Protein AF-A0A7D5V165-F1 (afdb_monomer_lite)

Organism: NCBI:txid500148

Sequence (135 aa):
MTPSFRPKKPTSAVTPLLASAACRLFDPRVAHEPIRRRDFHARYIKAYVIDVVFHTQTVVCQPAFEQLKDEQFNVFYDKMVITPGRRSNKFGIPNVEENAIFVKNVANANTMRSRVNDLLEMASLPRVSEVASHL

Structure (mmCIF, N/CA/C/O backbone):
data_AF-A0A7D5V165-F1
#
_entry.id   AF-A0A7D5V165-F1
#
loop_
_atom_site.group_PDB
_atom_site.id
_atom_site.type_symbol
_atom_site.label_atom_id
_atom_site.label_alt_id
_atom_site.label_comp_id
_atom_site.label_asym_id
_atom_site.label_entity_id
_atom_site.label_seq_id
_atom_site.pdbx_PDB_ins_code
_atom_site.Cartn_x
_atom_site.Cartn_y
_atom_site.Cartn_z
_atom_site.occupancy
_atom_site.B_iso_or_equiv
_atom_site.auth_seq_id
_atom_site.auth_comp_id
_atom_site.auth_asym_id
_atom_site.auth_atom_id
_atom_site.pdbx_PDB_model_num
ATOM 1 N N . MET A 1 1 ? 15.936 3.862 8.290 1.00 29.88 1 MET A N 1
ATOM 2 C CA . MET A 1 1 ? 14.646 4.586 8.308 1.00 29.88 1 MET A CA 1
ATOM 3 C C . MET A 1 1 ? 13.729 3.925 7.278 1.00 29.88 1 MET A C 1
ATOM 5 O O . MET A 1 1 ? 13.797 4.244 6.104 1.00 29.88 1 MET A O 1
ATOM 9 N N . THR A 1 2 ? 12.992 2.874 7.655 1.00 29.02 2 THR A N 1
ATOM 10 C CA . THR A 1 2 ? 12.212 2.081 6.682 1.00 29.02 2 THR A CA 1
ATOM 11 C C . THR A 1 2 ? 11.035 2.899 6.155 1.00 29.02 2 THR A C 1
ATOM 13 O O . THR A 1 2 ? 10.262 3.381 6.990 1.00 29.02 2 THR A O 1
ATOM 16 N N . PRO A 1 3 ? 10.830 3.023 4.831 1.00 36.09 3 PRO A N 1
ATOM 17 C CA . PRO A 1 3 ? 9.657 3.701 4.309 1.00 36.09 3 PRO A CA 1
ATOM 18 C C . PRO A 1 3 ? 8.427 2.927 4.778 1.00 36.09 3 PRO A C 1
ATOM 20 O O . PRO A 1 3 ? 8.232 1.746 4.468 1.00 36.09 3 PRO A O 1
ATOM 23 N N . SER A 1 4 ? 7.636 3.574 5.634 1.00 39.19 4 SER A N 1
ATOM 24 C CA . SER A 1 4 ? 6.421 2.985 6.165 1.00 39.19 4 SER A CA 1
ATOM 25 C C . SER A 1 4 ? 5.486 2.711 4.994 1.00 39.19 4 SER A C 1
ATOM 27 O O . SER A 1 4 ? 5.264 3.563 4.132 1.00 39.19 4 SER A O 1
ATOM 29 N N . PHE A 1 5 ? 4.964 1.485 4.928 1.00 44.25 5 PHE A N 1
ATOM 30 C CA . PHE A 1 5 ? 3.846 1.175 4.051 1.00 44.25 5 PHE A CA 1
ATOM 31 C C . PHE A 1 5 ? 2.679 2.047 4.505 1.00 44.25 5 PHE A C 1
ATOM 33 O O . PHE A 1 5 ? 1.977 1.739 5.464 1.00 44.25 5 PHE A O 1
ATOM 40 N N . ARG A 1 6 ? 2.553 3.191 3.845 1.00 50.97 6 ARG A N 1
ATOM 41 C CA . ARG A 1 6 ? 1.446 4.112 3.984 1.00 50.97 6 ARG A CA 1
ATOM 42 C C . ARG A 1 6 ? 0.354 3.619 3.036 1.00 50.97 6 ARG A C 1
ATOM 44 O O . ARG A 1 6 ? 0.622 3.662 1.832 1.00 50.97 6 ARG A O 1
ATOM 51 N N . PRO A 1 7 ? -0.829 3.119 3.470 1.00 49.03 7 PRO A N 1
ATOM 52 C CA . PRO A 1 7 ? -1.937 2.902 2.559 1.00 49.03 7 PRO A CA 1
ATOM 53 C C . PRO A 1 7 ? -2.367 4.285 2.070 1.00 49.03 7 PRO A C 1
ATOM 55 O O . PRO A 1 7 ? -3.218 4.970 2.633 1.00 49.03 7 PRO A O 1
ATOM 58 N N . LYS A 1 8 ? -1.690 4.743 1.015 1.00 54.31 8 LYS A N 1
ATOM 59 C CA . LYS A 1 8 ? -1.903 6.063 0.429 1.00 54.31 8 LYS A CA 1
ATOM 60 C C . LYS A 1 8 ? -3.305 6.145 -0.177 1.00 54.31 8 LYS A C 1
ATOM 62 O O . LYS A 1 8 ? -3.892 7.226 -0.208 1.00 54.31 8 LYS A O 1
ATOM 67 N N . LYS A 1 9 ? -3.860 5.011 -0.624 1.00 65.94 9 LYS A N 1
ATOM 68 C CA . LYS A 1 9 ? -5.029 4.964 -1.504 1.00 65.94 9 LYS A CA 1
ATOM 69 C C . LYS A 1 9 ? -6.205 4.213 -0.866 1.00 65.94 9 LYS A C 1
ATOM 71 O O . LYS A 1 9 ? -5.984 3.167 -0.266 1.00 65.94 9 LYS A O 1
ATOM 76 N N . PRO A 1 10 ? -7.443 4.724 -0.993 1.00 81.44 10 PRO A N 1
ATOM 77 C CA . PRO A 1 10 ? -8.659 4.082 -0.493 1.00 81.44 10 PRO A CA 1
ATOM 78 C C . PRO A 1 10 ? -9.114 2.942 -1.424 1.00 81.44 10 PRO A C 1
ATOM 80 O O . PRO A 1 10 ? -10.295 2.840 -1.753 1.00 81.44 10 PRO A O 1
ATOM 83 N N . THR A 1 11 ? -8.172 2.129 -1.902 1.00 87.38 11 THR A N 1
ATOM 84 C CA . THR A 1 11 ? -8.413 1.063 -2.873 1.00 87.38 11 THR A CA 1
ATOM 85 C C . THR A 1 11 ? -7.759 -0.234 -2.413 1.00 87.38 11 THR A C 1
ATOM 87 O O . THR A 1 11 ? -6.677 -0.223 -1.825 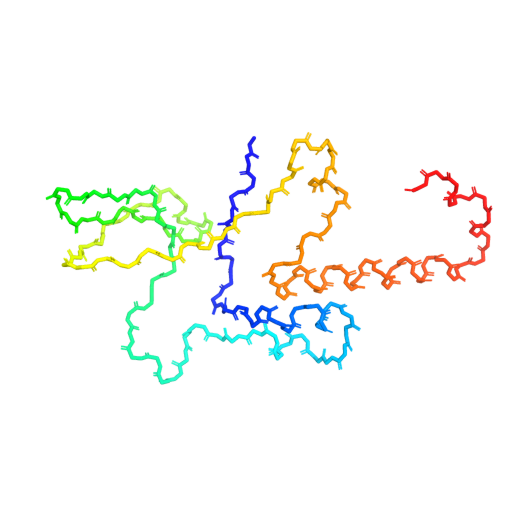1.00 87.38 11 THR A O 1
ATOM 90 N N . SER A 1 12 ? -8.419 -1.351 -2.691 1.00 88.62 12 SER A N 1
ATOM 91 C CA . SER A 1 12 ? -7.884 -2.697 -2.529 1.00 88.62 12 SER A CA 1
ATOM 92 C C . SER A 1 12 ? -7.363 -3.193 -3.875 1.00 88.62 12 SER A C 1
ATOM 94 O O . SER A 1 12 ? -8.018 -2.997 -4.895 1.00 88.62 12 SER A O 1
ATOM 96 N N . ALA A 1 13 ? -6.179 -3.801 -3.906 1.00 90.69 13 ALA A N 1
ATOM 97 C CA . ALA A 1 13 ? -5.621 -4.355 -5.137 1.00 90.69 13 ALA A CA 1
ATOM 98 C C . ALA A 1 13 ? -6.180 -5.759 -5.401 1.00 90.69 13 ALA A C 1
ATOM 100 O O . ALA A 1 13 ? -6.208 -6.596 -4.499 1.00 90.69 13 ALA A O 1
ATOM 101 N N . VAL A 1 14 ? -6.531 -6.044 -6.654 1.00 92.94 14 VAL A N 1
ATOM 102 C CA . VAL A 1 14 ? -6.800 -7.409 -7.118 1.00 92.94 14 VAL A CA 1
ATOM 103 C C . VAL A 1 14 ? -5.447 -8.036 -7.446 1.00 92.94 14 VAL A C 1
ATOM 105 O O . VAL A 1 14 ? -4.933 -7.916 -8.558 1.00 92.94 14 VAL A O 1
ATOM 108 N N . THR A 1 15 ? -4.815 -8.638 -6.437 1.00 92.31 15 THR A N 1
ATOM 109 C CA . THR A 1 15 ? -3.410 -9.070 -6.511 1.00 92.31 15 THR A CA 1
ATOM 110 C C . THR A 1 15 ? -3.086 -10.029 -7.664 1.00 92.31 15 THR A C 1
ATOM 112 O O . THR A 1 15 ? -2.026 -9.825 -8.260 1.00 92.31 15 THR A O 1
ATOM 115 N N . PRO A 1 16 ? -3.956 -10.979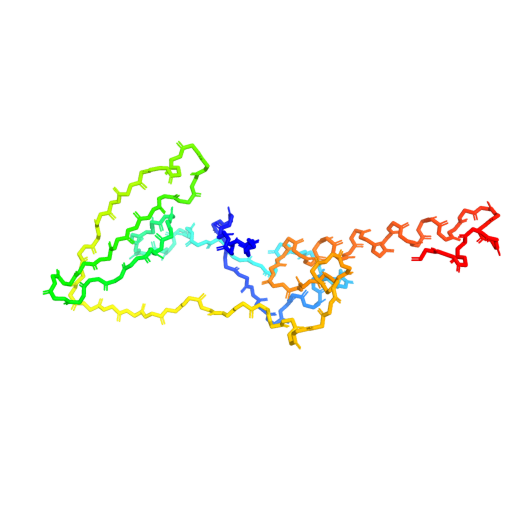 -8.079 1.00 94.50 16 PRO A N 1
ATOM 116 C CA . PRO A 1 16 ? -3.672 -11.837 -9.236 1.00 94.50 16 PRO A CA 1
ATOM 117 C C . PRO A 1 16 ? -3.532 -11.070 -10.559 1.00 94.50 16 PRO A C 1
ATOM 119 O O . PRO A 1 16 ? -2.865 -11.535 -11.476 1.00 94.50 16 PRO A O 1
ATOM 122 N N . LEU A 1 17 ? -4.128 -9.879 -10.658 1.00 94.50 17 LEU A N 1
ATOM 123 C CA . LEU A 1 17 ? -4.158 -9.069 -11.877 1.00 94.50 17 LEU A CA 1
ATOM 124 C C . LEU A 1 17 ? -3.001 -8.064 -11.971 1.00 94.50 17 LEU A C 1
ATOM 126 O O . LEU A 1 17 ? -2.829 -7.416 -13.002 1.00 94.50 17 LEU A O 1
ATOM 130 N N . LEU A 1 18 ? -2.185 -7.911 -10.923 1.00 91.81 18 LEU A N 1
ATOM 131 C CA . LEU A 1 18 ? -1.144 -6.878 -10.893 1.00 91.81 18 LEU A CA 1
ATOM 132 C C . LEU A 1 18 ? -0.034 -7.097 -11.926 1.00 91.81 18 LEU A C 1
ATOM 134 O O . LEU A 1 18 ? 0.458 -6.119 -12.487 1.00 91.81 18 LEU A O 1
ATOM 138 N N . ALA A 1 19 ? 0.344 -8.349 -12.196 1.00 91.81 19 ALA A N 1
ATOM 139 C CA . ALA A 1 19 ? 1.348 -8.663 -13.213 1.00 91.81 19 ALA A CA 1
ATOM 140 C C . ALA A 1 19 ? 0.849 -8.270 -14.613 1.00 91.81 19 ALA A C 1
ATOM 142 O O . ALA A 1 19 ? 1.510 -7.523 -15.329 1.00 91.81 19 ALA A O 1
ATOM 143 N N . SER A 1 20 ? -0.372 -8.675 -14.962 1.00 94.12 20 SER A N 1
ATOM 144 C CA . SER A 1 20 ? -1.014 -8.310 -16.227 1.00 94.12 20 SER A CA 1
ATOM 145 C C . SER A 1 20 ? -1.238 -6.797 -16.362 1.00 94.12 20 SER A C 1
ATOM 147 O O . SER A 1 20 ? -1.077 -6.251 -17.454 1.00 94.12 20 SER A O 1
ATOM 149 N N . ALA A 1 21 ? -1.534 -6.101 -15.257 1.00 91.69 21 ALA A N 1
ATOM 150 C CA . ALA A 1 21 ? -1.623 -4.642 -15.225 1.00 91.69 21 ALA A CA 1
ATOM 151 C C . ALA A 1 21 ? -0.266 -3.968 -15.498 1.00 91.69 21 ALA A C 1
ATOM 153 O O . ALA A 1 21 ? -0.216 -2.966 -16.214 1.00 91.69 21 ALA A O 1
ATOM 154 N N . ALA A 1 22 ? 0.829 -4.513 -14.952 1.00 91.19 22 ALA A N 1
ATOM 155 C CA . ALA A 1 22 ? 2.185 -4.018 -15.200 1.00 91.19 22 ALA A CA 1
ATOM 156 C C . ALA A 1 22 ? 2.584 -4.198 -16.674 1.00 91.19 22 ALA A C 1
ATOM 158 O O . ALA A 1 22 ? 3.129 -3.278 -17.276 1.00 91.19 22 ALA A O 1
ATOM 159 N N . CYS A 1 23 ? 2.199 -5.325 -17.281 1.00 91.81 23 CYS A N 1
ATOM 160 C CA . CYS A 1 23 ? 2.410 -5.609 -18.704 1.00 91.81 23 CYS A CA 1
ATOM 161 C C . CYS A 1 23 ? 1.400 -4.926 -19.648 1.00 91.81 23 CYS A C 1
ATOM 163 O O . CYS A 1 23 ? 1.469 -5.135 -20.854 1.00 91.81 23 CYS A O 1
ATOM 165 N N . ARG A 1 24 ? 0.447 -4.132 -19.132 1.00 88.62 24 ARG A N 1
ATOM 166 C CA . ARG A 1 24 ? -0.594 -3.436 -19.919 1.00 88.62 24 ARG A CA 1
ATOM 167 C C . ARG A 1 24 ? -1.455 -4.363 -20.796 1.00 88.62 24 ARG A C 1
ATOM 169 O O . ARG A 1 24 ? -1.956 -3.945 -21.834 1.00 88.62 24 ARG A O 1
ATOM 176 N N . LEU A 1 25 ? -1.718 -5.588 -20.338 1.00 93.12 25 LEU A N 1
ATOM 177 C CA . LEU A 1 25 ? -2.688 -6.475 -21.000 1.00 93.12 25 LEU A CA 1
ATOM 178 C C . LEU A 1 25 ? -4.124 -5.931 -20.921 1.00 93.12 25 LEU A C 1
ATOM 180 O O . LEU A 1 25 ? -4.968 -6.259 -21.747 1.00 93.12 25 LEU A O 1
ATOM 184 N N . PHE A 1 26 ? -4.396 -5.084 -19.930 1.00 89.25 26 PHE A N 1
ATOM 185 C CA . PHE A 1 26 ? -5.659 -4.379 -19.754 1.00 89.25 26 PHE A CA 1
ATOM 186 C C . PHE A 1 26 ? -5.434 -3.048 -19.031 1.00 89.25 26 PHE A C 1
ATOM 188 O O . PHE A 1 26 ? -4.332 -2.741 -18.559 1.00 89.25 26 PHE A O 1
ATOM 195 N N . ASP A 1 27 ? -6.496 -2.250 -18.923 1.00 89.25 27 ASP A N 1
ATOM 196 C CA . ASP A 1 27 ? -6.461 -1.002 -18.171 1.00 89.25 27 ASP A CA 1
ATOM 197 C C . ASP A 1 27 ? -6.179 -1.272 -16.676 1.00 89.25 27 ASP A C 1
ATOM 199 O O . ASP A 1 27 ? -6.921 -2.017 -16.039 1.00 89.25 27 ASP A O 1
ATOM 203 N N . PRO A 1 28 ? -5.155 -0.648 -16.067 1.00 87.12 28 PRO A N 1
ATOM 204 C CA . PRO A 1 28 ? -4.777 -0.875 -14.668 1.00 87.12 28 PRO A CA 1
ATOM 205 C C . PRO A 1 28 ? -5.895 -0.582 -13.650 1.00 87.12 28 PRO A C 1
ATOM 207 O O . PRO A 1 28 ? -5.805 -1.007 -12.493 1.00 87.12 28 PRO A O 1
ATOM 210 N N . ARG A 1 29 ? -6.949 0.141 -14.046 1.00 88.31 29 ARG A N 1
ATOM 211 C CA . ARG A 1 29 ? -8.134 0.380 -13.218 1.00 88.31 29 ARG A CA 1
ATOM 212 C C . ARG A 1 29 ? -8.871 -0.901 -12.851 1.00 88.31 29 ARG A C 1
ATOM 214 O O . ARG A 1 29 ? -9.386 -0.960 -11.748 1.00 88.31 29 ARG A O 1
ATOM 221 N N . VAL A 1 30 ? -8.833 -1.942 -13.684 1.00 91.62 30 VAL A N 1
ATOM 222 C CA . VAL A 1 30 ? -9.493 -3.226 -13.371 1.00 91.62 30 VAL A CA 1
ATOM 223 C C . VAL A 1 30 ? -8.742 -4.043 -12.311 1.00 91.62 30 VAL A C 1
ATOM 225 O O . VAL A 1 30 ? -9.279 -4.994 -11.757 1.00 91.62 30 VAL A O 1
ATOM 228 N N . ALA A 1 31 ? -7.489 -3.686 -12.007 1.00 93.50 31 ALA A N 1
ATOM 229 C CA . ALA A 1 31 ? -6.667 -4.378 -11.014 1.00 93.50 31 ALA A CA 1
ATOM 230 C C . ALA A 1 31 ? -6.811 -3.801 -9.592 1.00 93.50 31 ALA A C 1
ATOM 232 O O . ALA A 1 31 ? -5.992 -4.095 -8.715 1.00 93.50 31 ALA A O 1
ATOM 233 N N . HIS A 1 32 ? -7.812 -2.952 -9.343 1.00 92.06 32 HIS A N 1
ATOM 234 C CA . HIS A 1 32 ? -8.136 -2.474 -8.004 1.00 92.06 32 HIS A CA 1
ATOM 235 C C . HIS A 1 32 ? -9.602 -2.065 -7.862 1.00 92.06 32 HIS A C 1
ATOM 237 O O . HIS A 1 32 ? -10.226 -1.622 -8.813 1.00 92.06 32 HIS A O 1
ATOM 243 N N . GLU A 1 33 ? -10.104 -2.120 -6.634 1.00 90.12 33 GLU A N 1
ATOM 244 C CA . GLU A 1 33 ? -11.469 -1.735 -6.275 1.00 90.12 33 GLU A CA 1
ATOM 245 C C . GLU A 1 33 ? -11.450 -0.664 -5.177 1.00 90.12 33 GLU A C 1
ATOM 247 O O . GLU A 1 33 ? -10.580 -0.705 -4.299 1.00 90.12 33 GLU A O 1
ATOM 252 N N . PRO A 1 34 ? -12.377 0.307 -5.168 1.00 89.81 34 PRO A N 1
ATOM 253 C CA . PRO A 1 34 ? -12.510 1.233 -4.053 1.00 89.81 34 PRO A CA 1
ATOM 254 C C . PRO A 1 34 ? -12.983 0.500 -2.791 1.00 89.81 34 PRO A C 1
ATOM 256 O O . PRO A 1 34 ? -13.851 -0.364 -2.840 1.00 89.81 34 PRO A O 1
ATOM 259 N N . ILE A 1 35 ? -12.450 0.890 -1.631 1.00 89.62 35 ILE A N 1
ATOM 260 C CA . ILE A 1 35 ? -12.897 0.344 -0.338 1.00 89.62 35 ILE A CA 1
ATOM 261 C C . ILE A 1 35 ? -14.304 0.860 -0.001 1.00 89.62 35 ILE A C 1
ATOM 263 O O . ILE A 1 35 ? -15.157 0.115 0.471 1.00 89.62 35 ILE A O 1
ATOM 267 N N . ARG A 1 36 ? -14.569 2.147 -0.268 1.00 88.75 36 ARG A N 1
ATOM 268 C CA . ARG A 1 36 ? -15.891 2.761 -0.074 1.00 88.75 36 ARG A CA 1
ATOM 269 C C . ARG A 1 36 ? -16.793 2.464 -1.271 1.00 88.75 36 ARG A C 1
ATOM 271 O O . ARG A 1 36 ? -16.984 3.324 -2.129 1.00 88.75 36 ARG A O 1
ATOM 278 N N . ARG A 1 37 ? -17.325 1.246 -1.340 1.00 86.00 37 ARG A N 1
ATOM 279 C CA . ARG A 1 37 ? -18.351 0.889 -2.328 1.00 86.00 37 ARG A CA 1
ATOM 280 C C . ARG A 1 37 ? -19.741 1.301 -1.847 1.00 86.00 37 ARG A C 1
ATOM 282 O O . ARG A 1 37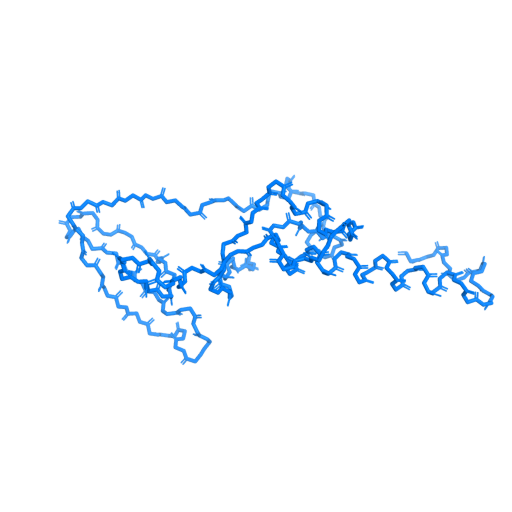 ? -19.961 1.448 -0.648 1.00 86.00 37 ARG A O 1
ATOM 289 N N . ARG A 1 38 ? -20.689 1.459 -2.777 1.00 81.12 38 ARG A N 1
ATOM 290 C CA . ARG A 1 38 ? -22.089 1.803 -2.456 1.00 81.12 38 ARG A CA 1
ATOM 291 C C . ARG A 1 38 ? -22.741 0.773 -1.523 1.00 81.12 38 ARG A C 1
ATOM 293 O O . ARG A 1 38 ? -23.529 1.147 -0.668 1.00 81.12 38 ARG A O 1
ATOM 300 N N . ASP A 1 39 ? -22.396 -0.494 -1.691 1.00 86.88 39 ASP A N 1
ATOM 301 C CA . ASP A 1 39 ? -22.899 -1.647 -0.940 1.00 86.88 39 ASP A CA 1
ATOM 302 C C . ASP A 1 39 ? -22.012 -2.021 0.267 1.00 86.88 39 ASP A C 1
ATOM 304 O O . ASP A 1 39 ? -22.171 -3.082 0.868 1.00 86.88 39 ASP A O 1
ATOM 308 N N . PHE A 1 40 ? -21.043 -1.174 0.633 1.00 86.31 40 PHE A N 1
ATOM 309 C CA . PHE A 1 40 ? -20.173 -1.424 1.780 1.00 86.31 40 PHE A CA 1
ATOM 310 C C . PHE A 1 40 ? -20.844 -0.969 3.084 1.00 86.31 40 PHE A C 1
ATOM 312 O O . PHE A 1 40 ? -20.776 0.198 3.472 1.00 86.31 40 PHE A O 1
ATOM 319 N N . HIS A 1 41 ? -21.476 -1.909 3.784 1.00 89.06 41 HIS A N 1
ATOM 320 C CA . HIS A 1 41 ? -22.220 -1.664 5.025 1.00 89.06 41 HIS A CA 1
ATOM 321 C C . HIS A 1 41 ? -21.338 -1.719 6.287 1.00 89.06 41 HIS A C 1
ATOM 323 O O . HIS A 1 41 ? -21.638 -2.441 7.235 1.00 89.06 41 HIS A O 1
ATOM 329 N N . ALA A 1 42 ? -20.231 -0.970 6.314 1.00 91.00 42 ALA A N 1
ATOM 330 C CA . ALA A 1 42 ? -19.359 -0.890 7.488 1.00 91.00 42 ALA A CA 1
ATOM 331 C C . ALA A 1 42 ? -18.655 0.469 7.629 1.00 91.00 42 ALA A C 1
ATOM 333 O O . ALA A 1 42 ? -18.478 1.227 6.671 1.00 91.00 42 ALA A O 1
ATOM 334 N N . ARG A 1 43 ? -18.208 0.780 8.854 1.00 91.44 43 ARG A N 1
ATOM 335 C CA . ARG A 1 43 ? -17.449 2.002 9.146 1.00 91.44 43 ARG A CA 1
ATOM 336 C C . ARG A 1 43 ? -15.998 1.841 8.695 1.00 91.44 43 ARG A C 1
ATOM 338 O O . ARG A 1 43 ? -15.220 1.135 9.325 1.00 91.44 43 ARG A O 1
ATOM 345 N N . TYR A 1 44 ? -15.622 2.550 7.634 1.00 91.44 44 TYR A N 1
ATOM 346 C CA . TYR A 1 44 ? -14.232 2.634 7.184 1.00 91.44 44 TYR A CA 1
ATOM 347 C C . TYR A 1 44 ? -13.519 3.864 7.763 1.00 91.44 44 TYR A C 1
ATOM 349 O O . TYR A 1 44 ? -13.926 5.006 7.512 1.00 91.44 44 TYR A O 1
ATOM 357 N N . ILE A 1 45 ? -12.419 3.613 8.480 1.00 92.62 45 ILE A N 1
ATOM 358 C CA . ILE A 1 45 ? -11.520 4.619 9.055 1.00 92.62 45 ILE A CA 1
ATOM 359 C C . ILE A 1 45 ? -10.171 4.516 8.337 1.00 92.62 45 ILE A C 1
ATOM 361 O O . ILE A 1 45 ? -9.529 3.469 8.347 1.00 92.62 45 ILE A O 1
ATOM 365 N N . LYS A 1 46 ? -9.733 5.607 7.699 1.00 92.44 46 LYS A N 1
ATOM 366 C CA . LYS A 1 46 ? -8.448 5.660 6.989 1.00 92.44 46 LYS A CA 1
ATOM 367 C C . LYS A 1 46 ? -7.331 6.057 7.965 1.00 92.44 46 LYS A C 1
ATOM 369 O O . LYS A 1 46 ? -7.009 7.238 8.087 1.00 92.44 46 LYS A O 1
ATOM 374 N N . ALA A 1 47 ? -6.752 5.077 8.650 1.00 93.44 47 ALA A N 1
ATOM 375 C CA . ALA A 1 47 ? -5.720 5.283 9.666 1.00 93.44 47 ALA A CA 1
ATOM 376 C C . ALA A 1 47 ? -4.699 4.135 9.705 1.00 93.44 47 ALA A C 1
ATOM 378 O O . ALA A 1 47 ? -4.943 3.048 9.182 1.00 93.44 47 ALA A O 1
ATOM 379 N N . TYR A 1 48 ? -3.553 4.397 10.325 1.00 92.31 48 TYR A N 1
ATOM 380 C CA . TYR A 1 48 ? -2.592 3.393 10.762 1.00 92.31 48 TYR A CA 1
ATOM 381 C C . TYR A 1 48 ? -2.976 2.877 12.129 1.00 92.31 48 TYR A C 1
ATOM 383 O O . TYR A 1 48 ? -3.303 3.675 12.999 1.00 92.31 48 TYR A O 1
ATOM 391 N N . VAL A 1 49 ? -2.846 1.572 12.333 1.00 94.44 49 VAL A N 1
ATOM 392 C CA . VAL A 1 49 ? -2.789 1.001 13.676 1.00 94.44 49 VAL A CA 1
ATOM 393 C C . VAL A 1 49 ? -1.345 1.091 14.153 1.00 94.44 49 VAL A C 1
ATOM 395 O O . VAL A 1 49 ? -0.454 0.551 13.496 1.00 94.44 49 VAL A O 1
ATOM 398 N N . ILE A 1 50 ? -1.126 1.812 15.249 1.00 94.94 50 ILE A N 1
ATOM 399 C CA . ILE A 1 50 ? 0.193 2.005 15.862 1.00 94.94 50 ILE A CA 1
ATOM 400 C C . ILE A 1 50 ? 0.425 0.962 16.944 1.00 94.94 50 ILE A C 1
ATOM 402 O O . ILE A 1 50 ? 1.504 0.380 17.001 1.00 94.94 50 ILE A O 1
ATOM 406 N N . ASP A 1 51 ? -0.603 0.700 17.749 1.00 95.62 51 ASP A N 1
ATOM 407 C CA . ASP A 1 51 ? -0.535 -0.273 18.828 1.00 95.62 51 ASP A CA 1
ATOM 408 C C . ASP A 1 51 ? -1.900 -0.921 19.097 1.00 95.62 51 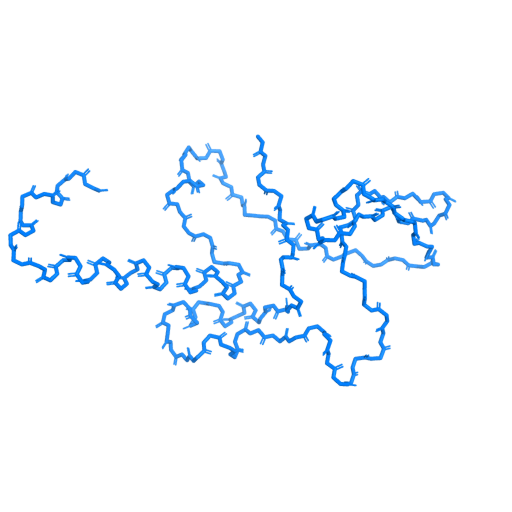ASP A C 1
ATOM 410 O O . ASP A 1 51 ? -2.955 -0.369 18.761 1.00 95.62 51 ASP A O 1
ATOM 414 N N . VAL A 1 52 ? -1.871 -2.105 19.705 1.00 96.94 52 VAL A N 1
ATOM 415 C CA . VAL A 1 52 ? -3.053 -2.852 20.136 1.00 96.94 52 VAL A CA 1
ATOM 416 C C . VAL A 1 52 ? -2.954 -3.120 21.629 1.00 96.94 52 VAL A C 1
ATOM 418 O O . VAL A 1 52 ? -2.146 -3.917 22.100 1.00 96.94 52 VAL A O 1
ATOM 421 N N . VAL A 1 53 ? -3.869 -2.510 22.370 1.00 96.44 53 VAL A N 1
ATOM 422 C CA . VAL A 1 53 ? -3.959 -2.619 23.817 1.00 96.44 53 VAL A CA 1
ATOM 423 C C . VAL A 1 53 ? -5.000 -3.681 24.173 1.00 96.44 53 VAL A C 1
ATOM 425 O O . VAL A 1 53 ? -6.203 -3.425 24.185 1.00 96.44 53 VAL A O 1
ATOM 428 N N . PHE A 1 54 ? -4.543 -4.907 24.437 1.00 96.00 54 PHE A N 1
ATOM 429 C CA . PHE A 1 54 ? -5.431 -6.057 24.668 1.00 96.00 54 PHE A CA 1
ATOM 430 C C . PHE A 1 54 ? -6.215 -5.986 25.985 1.00 96.00 54 PHE A C 1
ATOM 432 O O . PHE A 1 54 ? -7.344 -6.463 26.037 1.00 96.00 54 PHE A O 1
ATOM 439 N N . HIS A 1 55 ? -5.655 -5.373 27.033 1.00 95.50 55 HIS A N 1
ATOM 440 C CA . HIS A 1 55 ? -6.297 -5.322 28.352 1.00 95.50 55 HIS A CA 1
ATOM 441 C C . HIS A 1 55 ? -7.532 -4.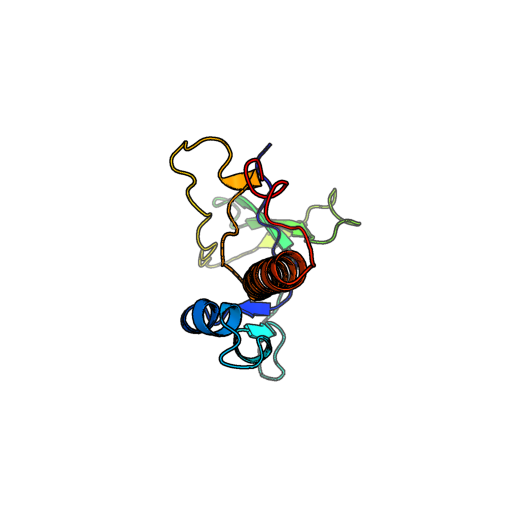408 28.382 1.00 95.50 55 HIS A C 1
ATOM 443 O O . HIS A 1 55 ? -8.522 -4.747 29.017 1.00 95.50 55 HIS A O 1
ATOM 449 N N . THR A 1 56 ? -7.496 -3.277 27.671 1.00 96.44 56 THR A N 1
ATOM 450 C CA . THR A 1 56 ? -8.641 -2.363 27.496 1.00 96.44 56 THR A CA 1
ATOM 451 C C . THR A 1 56 ? -9.397 -2.600 26.191 1.00 96.44 56 THR A C 1
ATOM 453 O O . THR A 1 56 ? -10.260 -1.800 25.835 1.00 96.44 56 THR A O 1
ATOM 456 N N . GLN A 1 57 ? -9.035 -3.647 25.442 1.00 97.50 57 GLN A N 1
ATOM 457 C CA . GLN A 1 57 ? -9.595 -3.970 24.128 1.00 97.50 57 GLN A CA 1
ATOM 458 C C . GLN A 1 57 ? -9.689 -2.735 23.212 1.00 97.50 57 GLN A C 1
ATOM 460 O O . GLN A 1 57 ? -10.730 -2.400 22.645 1.00 97.50 57 GLN A O 1
ATOM 465 N N . THR A 1 58 ? -8.572 -2.012 23.109 1.00 97.69 58 THR A N 1
ATOM 466 C CA . THR A 1 58 ? -8.475 -0.746 22.380 1.00 97.69 58 THR A CA 1
ATOM 467 C C . THR A 1 58 ? -7.358 -0.800 21.343 1.00 97.69 58 THR A C 1
ATOM 469 O O . THR A 1 58 ? -6.302 -1.382 21.576 1.00 97.69 58 THR A O 1
ATOM 472 N N . VAL A 1 59 ? -7.575 -0.181 20.185 1.00 97.50 59 VAL A N 1
ATOM 473 C CA . VAL A 1 59 ? -6.557 0.018 19.148 1.00 97.50 59 VAL A CA 1
ATOM 474 C C . VAL A 1 59 ? -6.176 1.490 19.090 1.00 97.50 59 VAL A C 1
ATOM 476 O O . VAL A 1 59 ? -7.048 2.345 18.916 1.00 97.50 59 VAL A O 1
ATOM 479 N N . VAL A 1 60 ? -4.879 1.778 19.190 1.00 96.88 60 VAL A N 1
ATOM 480 C CA . VAL A 1 60 ? -4.332 3.129 19.030 1.00 96.88 60 VAL A CA 1
ATOM 481 C C . VAL A 1 60 ? -4.087 3.372 17.548 1.00 96.88 60 VAL A C 1
ATOM 483 O O . VAL A 1 60 ? -3.319 2.657 16.896 1.00 96.88 60 VAL A O 1
ATOM 486 N N . CYS A 1 61 ? -4.766 4.375 17.004 1.00 96.25 61 CYS A N 1
ATOM 487 C CA . CYS A 1 61 ? -4.741 4.705 15.591 1.00 96.25 61 CYS A CA 1
ATOM 488 C C . CYS A 1 61 ? -4.151 6.095 15.339 1.00 96.25 61 CYS A C 1
ATOM 490 O O . CYS A 1 61 ? -4.371 7.023 16.111 1.00 96.25 61 CYS A O 1
ATOM 492 N N . GLN A 1 62 ? -3.478 6.259 14.202 1.00 95.69 62 GLN A N 1
ATOM 493 C CA . GLN A 1 62 ? -2.987 7.543 13.692 1.00 95.69 62 GLN A CA 1
ATOM 494 C C . GLN A 1 62 ? -3.611 7.812 12.312 1.00 95.69 62 GLN A C 1
ATOM 496 O O . GLN A 1 62 ? -3.535 6.936 11.441 1.00 95.69 62 GLN A O 1
ATOM 501 N N . PRO A 1 63 ? -4.224 8.979 12.047 1.00 95.06 63 PRO A N 1
ATOM 502 C CA . PRO A 1 63 ? -4.825 9.274 10.747 1.00 95.0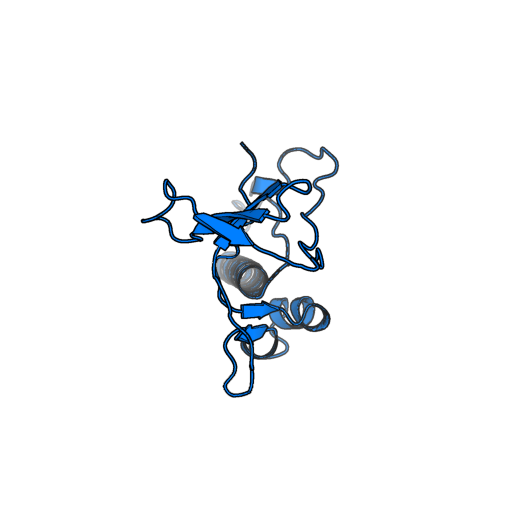6 63 PRO A CA 1
ATOM 503 C C . PRO A 1 63 ? -3.831 9.126 9.586 1.00 95.06 63 PRO A C 1
ATOM 505 O O . PRO A 1 63 ? -2.691 9.580 9.648 1.00 95.06 63 PRO A O 1
ATOM 508 N N . ALA A 1 64 ? -4.262 8.526 8.470 1.00 91.12 64 ALA A N 1
ATOM 509 C CA . ALA A 1 64 ? -3.396 8.335 7.302 1.00 91.12 64 ALA A CA 1
ATOM 510 C C . ALA A 1 64 ? -3.425 9.537 6.337 1.00 91.12 64 ALA A C 1
ATOM 512 O O . ALA A 1 64 ? -3.611 9.382 5.122 1.00 91.12 64 ALA A O 1
ATOM 513 N N . PHE A 1 65 ? -3.231 10.729 6.906 1.00 91.12 65 PHE A N 1
ATOM 514 C CA . PHE A 1 65 ? -3.151 12.022 6.227 1.00 91.12 65 PHE A CA 1
ATOM 515 C C . PHE A 1 65 ? -1.930 12.783 6.742 1.00 91.12 65 PHE A C 1
ATOM 517 O O . PHE A 1 65 ? -1.683 12.801 7.942 1.00 91.12 65 PHE A O 1
ATOM 524 N N . GLU A 1 66 ? -1.169 13.414 5.848 1.00 88.44 66 GLU A N 1
ATOM 525 C CA . GLU A 1 66 ? 0.088 14.076 6.230 1.00 88.44 66 GLU A CA 1
ATOM 526 C C . GLU A 1 66 ? -0.146 15.256 7.185 1.00 88.44 66 GLU A C 1
ATOM 528 O O . GLU A 1 66 ? 0.658 15.505 8.075 1.00 88.44 66 GLU A O 1
ATOM 533 N N . GLN A 1 67 ? -1.285 15.935 7.034 1.00 92.88 67 GLN A N 1
ATOM 534 C CA . GLN A 1 67 ? -1.708 17.068 7.856 1.00 92.88 67 GLN A CA 1
ATOM 535 C C . GLN A 1 67 ? -2.052 16.676 9.298 1.00 92.88 67 GLN A C 1
ATOM 537 O O . GLN A 1 67 ? -2.031 17.526 10.176 1.00 92.88 67 GLN A O 1
ATOM 542 N N . LEU A 1 68 ? -2.388 15.405 9.530 1.00 92.88 68 LEU A N 1
ATOM 543 C CA . LEU A 1 68 ? -2.844 14.880 10.821 1.00 92.88 68 LEU A CA 1
ATOM 544 C C . LEU A 1 68 ? -1.886 13.803 11.341 1.00 92.88 68 LEU A C 1
ATOM 546 O O . LEU A 1 68 ? -2.292 12.882 12.044 1.00 92.88 68 LEU A O 1
ATOM 550 N N . LYS A 1 69 ? -0.614 13.875 10.941 1.00 88.94 69 LYS A N 1
ATOM 551 C CA . LYS A 1 69 ? 0.386 12.867 11.299 1.00 88.94 69 LYS A CA 1
ATOM 552 C C . LYS A 1 69 ? 0.673 12.832 12.805 1.00 88.94 69 LYS A C 1
ATOM 554 O O . LYS A 1 69 ? 1.044 11.779 13.296 1.00 88.94 69 LYS A O 1
ATOM 559 N N . ASP A 1 70 ? 0.510 13.935 13.523 1.00 92.69 70 ASP A N 1
ATOM 560 C CA . ASP A 1 70 ? 0.841 13.996 14.952 1.00 92.69 70 ASP A CA 1
ATOM 561 C C . ASP A 1 70 ? -0.373 13.664 15.843 1.00 92.69 70 ASP A C 1
ATOM 563 O O . ASP A 1 70 ? -0.242 13.521 17.055 1.00 92.69 70 ASP A O 1
ATOM 567 N N . GLU A 1 71 ? -1.545 13.465 15.233 1.00 95.44 71 GLU A N 1
ATOM 568 C CA . GLU A 1 71 ? -2.789 13.126 15.921 1.00 95.44 71 GLU A CA 1
ATOM 569 C C . GLU A 1 71 ? -2.905 11.619 16.174 1.00 95.44 71 GLU A C 1
ATOM 571 O O . GLU A 1 71 ? -2.575 10.793 15.316 1.00 95.44 71 GLU A O 1
ATOM 576 N N . GLN A 1 72 ? -3.455 11.249 17.330 1.00 96.62 72 GLN A N 1
ATOM 577 C CA . GLN A 1 72 ? -3.776 9.863 17.667 1.00 96.62 72 GLN A CA 1
ATOM 578 C C . GLN A 1 72 ? -5.173 9.757 18.268 1.00 96.62 72 GLN A C 1
ATOM 580 O O . GLN A 1 72 ? -5.664 10.670 18.927 1.00 96.62 72 GLN A O 1
ATOM 585 N N . PHE A 1 73 ? -5.823 8.623 18.038 1.00 97.25 73 PHE A N 1
ATOM 586 C CA . PHE A 1 73 ? -7.147 8.344 18.575 1.00 97.25 73 PHE A CA 1
ATOM 587 C C . PHE A 1 73 ? -7.327 6.856 18.855 1.00 97.25 73 PHE A C 1
ATOM 589 O O . PHE A 1 73 ? -6.686 6.001 18.244 1.00 97.25 73 PHE A O 1
ATOM 596 N N . ASN A 1 74 ? -8.251 6.552 19.759 1.00 97.62 74 ASN A N 1
ATOM 597 C CA . ASN A 1 74 ? -8.520 5.195 20.211 1.00 97.62 74 ASN A CA 1
ATOM 598 C C . ASN A 1 74 ? -9.787 4.631 19.568 1.00 97.62 74 ASN A C 1
ATOM 600 O O . ASN A 1 74 ? -10.782 5.336 19.387 1.00 97.62 74 ASN A O 1
ATOM 604 N N . VAL A 1 75 ? -9.759 3.338 19.250 1.00 97.25 75 VAL A N 1
ATOM 605 C CA . VAL A 1 75 ? -10.917 2.589 18.754 1.00 97.25 75 VAL A CA 1
ATOM 606 C C . VAL A 1 75 ? -11.114 1.348 19.614 1.00 97.25 75 VAL A C 1
ATOM 608 O O . VAL A 1 75 ? -10.259 0.466 19.637 1.00 97.25 75 VAL A O 1
ATOM 611 N N . PHE A 1 76 ? -12.248 1.277 20.305 1.00 97.62 76 PHE A N 1
ATOM 612 C CA . PHE A 1 76 ? -12.642 0.114 21.099 1.00 97.62 76 PHE A CA 1
ATOM 613 C C . PHE A 1 76 ? -13.123 -1.037 20.209 1.00 97.62 76 PHE A C 1
ATOM 615 O O . PHE A 1 76 ? -13.720 -0.800 19.152 1.00 97.62 76 PHE A O 1
ATOM 622 N N . TYR A 1 77 ? -12.879 -2.272 20.644 1.00 97.12 77 TYR A N 1
ATOM 623 C CA . TYR A 1 77 ? -13.349 -3.482 19.976 1.00 97.12 77 TYR A CA 1
ATOM 624 C C . TYR A 1 77 ? -13.804 -4.545 20.976 1.00 97.12 77 TYR A C 1
ATOM 626 O O . TYR A 1 77 ? -13.200 -4.715 22.024 1.00 97.12 77 TYR A O 1
ATOM 634 N N . ASP A 1 78 ? -14.801 -5.345 20.599 1.00 97.50 78 ASP A N 1
ATOM 635 C CA . ASP A 1 78 ? -15.129 -6.578 21.333 1.00 97.50 78 ASP A CA 1
ATOM 636 C C . ASP A 1 78 ? -14.319 -7.763 20.797 1.00 97.50 78 ASP A C 1
ATOM 638 O O . ASP A 1 78 ? -13.826 -8.617 21.533 1.00 97.50 78 ASP A O 1
ATOM 642 N N . LYS A 1 79 ? -14.160 -7.804 19.470 1.00 96.75 79 LYS A N 1
ATOM 643 C CA . LYS A 1 79 ? -13.387 -8.805 18.735 1.00 96.75 79 LYS A CA 1
ATOM 644 C C . LYS A 1 79 ? -12.569 -8.111 17.655 1.00 96.75 79 LYS A C 1
ATOM 646 O O . LYS A 1 79 ? -13.062 -7.201 16.992 1.00 96.75 79 LYS A O 1
ATOM 651 N N . MET A 1 80 ? -11.339 -8.573 17.452 1.00 95.62 80 MET A N 1
ATOM 652 C CA . MET A 1 80 ? -10.421 -8.003 16.468 1.00 95.62 80 MET A CA 1
ATOM 653 C C . MET A 1 80 ? -9.934 -9.075 15.494 1.00 95.62 80 MET A C 1
ATOM 655 O O . MET A 1 80 ? -9.507 -10.154 15.899 1.00 95.62 80 MET A O 1
ATOM 659 N N . VAL A 1 81 ? -9.963 -8.746 14.201 1.00 96.44 81 VAL A N 1
ATOM 660 C CA . VAL A 1 81 ? -9.393 -9.561 13.123 1.00 96.44 81 VAL A CA 1
ATOM 661 C C . VAL A 1 81 ? -8.216 -8.797 12.522 1.00 96.44 81 VAL A C 1
ATOM 663 O O . VAL A 1 81 ? -8.374 -7.669 12.060 1.00 96.44 81 VAL A O 1
ATOM 666 N N . ILE A 1 82 ? -7.025 -9.398 12.549 1.00 93.44 82 ILE A N 1
ATOM 667 C CA . ILE A 1 82 ? -5.772 -8.750 12.139 1.00 93.44 82 ILE A CA 1
ATOM 668 C C . ILE A 1 82 ? -5.386 -9.209 10.727 1.00 93.44 82 ILE A C 1
ATOM 670 O O . ILE A 1 82 ? -5.020 -10.365 10.524 1.00 93.44 82 ILE A O 1
ATOM 674 N N . THR A 1 83 ? -5.421 -8.296 9.748 1.00 92.88 83 THR A N 1
ATOM 675 C CA . THR A 1 83 ? -5.063 -8.581 8.340 1.00 92.88 83 THR A CA 1
ATOM 676 C C . THR A 1 83 ? -4.152 -7.505 7.707 1.00 92.88 83 THR A C 1
ATOM 678 O O . THR A 1 83 ? -4.525 -6.890 6.707 1.00 92.88 83 THR A O 1
ATOM 681 N N . PRO A 1 84 ? -2.946 -7.231 8.249 1.00 87.88 84 PRO A N 1
ATOM 682 C CA . PRO A 1 84 ? -2.075 -6.137 7.793 1.00 87.88 84 PRO A CA 1
ATOM 683 C C . PRO A 1 84 ? -1.347 -6.415 6.464 1.00 87.88 84 PRO A C 1
ATOM 685 O O . PRO A 1 84 ? -0.692 -5.525 5.917 1.00 87.88 84 PRO A O 1
ATOM 688 N N . GLY A 1 85 ? -1.421 -7.642 5.938 1.00 87.25 85 GLY A N 1
ATOM 689 C CA . GLY A 1 85 ? -0.626 -8.075 4.786 1.00 87.25 85 GLY A CA 1
ATOM 690 C C . GLY A 1 85 ? 0.871 -8.189 5.110 1.00 87.25 85 GLY A C 1
ATOM 691 O O . GLY A 1 85 ? 1.262 -8.319 6.269 1.00 87.25 85 GLY A O 1
ATOM 692 N N . ARG A 1 86 ? 1.735 -8.159 4.080 1.00 85.56 86 ARG A N 1
ATOM 693 C CA . ARG A 1 86 ? 3.193 -8.333 4.233 1.00 85.56 86 ARG A CA 1
ATOM 694 C C . ARG A 1 86 ? 4.017 -7.277 3.488 1.00 85.56 86 ARG A C 1
ATOM 696 O O . ARG A 1 86 ? 3.685 -6.814 2.390 1.00 85.56 86 ARG A O 1
ATOM 703 N N . ARG A 1 87 ? 5.165 -6.917 4.071 1.00 85.00 87 ARG A N 1
ATOM 704 C CA . ARG A 1 87 ? 6.188 -6.085 3.415 1.00 85.00 87 ARG A CA 1
ATOM 705 C C . ARG A 1 87 ? 7.062 -6.913 2.463 1.00 85.00 87 ARG A C 1
ATOM 707 O O . ARG A 1 87 ? 7.075 -8.136 2.522 1.00 85.00 87 ARG A O 1
ATOM 714 N N . SER A 1 88 ? 7.726 -6.234 1.524 1.00 87.38 88 SER A N 1
ATOM 715 C CA . SER A 1 88 ? 8.611 -6.918 0.577 1.00 87.38 88 SER A CA 1
ATOM 716 C C . SER A 1 88 ? 9.856 -7.245 1.355 1.00 87.38 88 SER A C 1
ATOM 718 O O . SER A 1 88 ? 10.381 -6.368 2.042 1.00 87.38 88 SER A O 1
ATOM 720 N N . ASN A 1 89 ? 10.297 -8.491 1.270 1.00 88.38 89 ASN A N 1
ATOM 721 C CA . ASN A 1 89 ? 11.564 -8.854 1.860 1.00 88.38 89 ASN A CA 1
ATOM 722 C C . ASN A 1 89 ? 12.681 -8.498 0.879 1.00 88.38 89 ASN A C 1
ATOM 724 O O . ASN A 1 89 ? 12.601 -8.860 -0.291 1.00 88.38 89 ASN A O 1
ATOM 728 N N . LYS A 1 90 ? 13.695 -7.785 1.365 1.00 88.44 90 LYS A N 1
ATOM 729 C CA . LYS A 1 90 ? 14.898 -7.442 0.593 1.00 88.44 90 LYS A CA 1
ATOM 730 C C . LYS A 1 90 ? 15.998 -8.489 0.763 1.00 88.44 90 LYS A C 1
ATOM 732 O O . LYS A 1 90 ? 17.004 -8.422 0.075 1.00 88.44 90 LYS A O 1
ATOM 737 N N . PHE A 1 91 ? 15.829 -9.416 1.713 1.00 90.38 91 PHE A N 1
ATOM 738 C CA . PHE A 1 91 ? 16.786 -10.485 2.016 1.00 90.38 91 PHE A CA 1
ATOM 739 C C . PHE A 1 91 ? 18.207 -9.986 2.345 1.00 90.38 91 PHE A C 1
ATOM 741 O O . PHE A 1 91 ? 19.170 -10.719 2.176 1.00 90.38 91 PHE A O 1
ATOM 748 N N . GLY A 1 92 ? 18.344 -8.738 2.812 1.00 89.75 92 GLY A N 1
ATOM 749 C CA . GLY A 1 92 ? 19.645 -8.125 3.106 1.00 89.75 92 GLY A CA 1
ATOM 750 C C . GLY A 1 92 ? 20.471 -7.757 1.869 1.00 89.75 92 GLY A C 1
ATOM 751 O O . GLY A 1 92 ? 21.617 -7.351 2.019 1.00 89.75 92 GLY A O 1
ATOM 752 N N . ILE A 1 93 ? 19.905 -7.871 0.665 1.00 94.00 93 ILE A N 1
ATOM 753 C CA . ILE A 1 93 ? 20.605 -7.541 -0.576 1.00 94.00 93 ILE A CA 1
ATOM 754 C C . ILE A 1 93 ? 20.708 -6.007 -0.678 1.00 94.00 93 ILE A C 1
ATOM 756 O O . ILE A 1 93 ? 19.672 -5.327 -0.606 1.00 94.00 93 ILE A O 1
ATOM 760 N N . PRO A 1 94 ? 21.927 -5.446 -0.813 1.00 93.19 94 PRO A N 1
ATOM 761 C CA . PRO A 1 94 ? 22.123 -4.005 -0.893 1.00 93.19 94 PRO A CA 1
ATOM 762 C C . PRO A 1 94 ? 21.457 -3.428 -2.146 1.00 93.19 94 PRO A C 1
ATOM 764 O O . PRO A 1 94 ? 21.303 -4.102 -3.163 1.00 93.19 94 PRO A O 1
ATOM 767 N N . ASN A 1 95 ? 21.045 -2.167 -2.057 1.00 91.56 95 ASN A N 1
ATOM 768 C CA . ASN A 1 95 ? 20.522 -1.352 -3.155 1.00 91.56 95 ASN A CA 1
ATOM 769 C C . ASN A 1 95 ? 19.235 -1.845 -3.850 1.00 91.56 95 ASN A C 1
ATOM 771 O O . ASN A 1 95 ? 18.797 -1.259 -4.843 1.00 91.56 95 ASN A O 1
ATOM 775 N N . VAL A 1 96 ? 18.571 -2.887 -3.334 1.00 92.31 96 VAL A N 1
ATOM 776 C CA . VAL A 1 96 ? 17.288 -3.367 -3.886 1.00 92.31 96 VAL A CA 1
ATOM 777 C C . VAL A 1 96 ? 16.196 -2.302 -3.779 1.00 92.31 96 VAL A C 1
ATOM 779 O O . VAL A 1 96 ? 15.344 -2.207 -4.651 1.00 92.31 96 VAL A O 1
ATOM 782 N N . GLU A 1 97 ? 16.194 -1.492 -2.721 1.00 86.06 97 GLU A N 1
ATOM 783 C CA . GLU A 1 97 ? 15.168 -0.456 -2.545 1.00 86.06 97 GLU A CA 1
ATOM 784 C C . GLU A 1 97 ? 15.343 0.726 -3.505 1.00 86.06 97 GLU A C 1
ATOM 786 O O . GLU A 1 97 ? 14.345 1.335 -3.883 1.00 86.06 97 GLU A O 1
ATOM 791 N N . GLU A 1 98 ? 16.577 1.015 -3.924 1.00 87.81 98 GLU A N 1
ATOM 792 C CA . GLU A 1 98 ? 16.859 2.076 -4.894 1.00 87.81 98 GLU A CA 1
ATOM 793 C C . GLU A 1 98 ? 16.634 1.615 -6.341 1.00 87.81 98 GLU A C 1
ATOM 795 O O . GLU A 1 98 ? 16.143 2.394 -7.154 1.00 87.81 98 GLU A O 1
ATOM 800 N N . ASN A 1 99 ? 16.959 0.355 -6.661 1.00 89.75 99 ASN A N 1
ATOM 801 C CA . ASN A 1 99 ? 17.000 -0.123 -8.049 1.00 89.75 99 ASN A CA 1
ATOM 802 C C . ASN A 1 99 ? 15.823 -1.021 -8.454 1.00 89.75 99 ASN A C 1
ATOM 804 O O . ASN A 1 99 ? 15.518 -1.132 -9.641 1.00 89.75 99 ASN A O 1
ATOM 808 N N . ALA A 1 100 ? 15.150 -1.683 -7.507 1.00 91.50 100 ALA A N 1
ATOM 809 C CA . ALA A 1 100 ? 14.068 -2.612 -7.822 1.00 91.50 100 ALA A CA 1
ATOM 810 C C . ALA A 1 100 ? 12.686 -1.970 -7.665 1.00 91.50 100 ALA A C 1
ATOM 812 O O . ALA A 1 100 ? 12.380 -1.283 -6.690 1.00 91.50 100 ALA A O 1
ATOM 813 N N . ILE A 1 101 ? 11.788 -2.294 -8.595 1.00 90.19 101 ILE A N 1
ATOM 814 C CA . ILE A 1 101 ? 10.380 -1.903 -8.512 1.00 90.19 101 ILE A CA 1
ATOM 815 C C . ILE A 1 101 ? 9.572 -3.080 -7.960 1.00 90.19 101 ILE A C 1
ATOM 817 O O . ILE A 1 101 ? 9.304 -4.058 -8.656 1.00 90.19 101 ILE A O 1
ATOM 821 N N . PHE A 1 102 ? 9.129 -2.985 -6.705 1.00 90.44 102 PHE A N 1
ATOM 822 C CA . PHE A 1 102 ? 8.221 -3.975 -6.120 1.00 90.44 102 PHE A CA 1
ATOM 823 C C . PHE A 1 102 ? 6.780 -3.753 -6.580 1.00 90.44 102 PHE A C 1
ATOM 825 O O . PHE A 1 102 ? 6.182 -2.724 -6.269 1.00 90.44 102 PHE A O 1
ATOM 832 N N . VAL A 1 103 ? 6.174 -4.746 -7.229 1.00 90.19 103 VAL A N 1
ATOM 833 C CA . VAL A 1 103 ? 4.781 -4.665 -7.693 1.00 90.19 103 VAL A CA 1
ATOM 834 C C . VAL A 1 103 ? 3.822 -5.160 -6.607 1.00 90.19 103 VAL A C 1
ATOM 836 O O . VAL A 1 103 ? 3.613 -6.356 -6.442 1.00 90.19 103 VAL A O 1
ATOM 839 N N . LYS A 1 104 ? 3.230 -4.232 -5.844 1.00 88.88 104 LYS A N 1
ATOM 840 C CA . LYS A 1 104 ? 2.257 -4.556 -4.775 1.00 88.88 104 LYS A CA 1
ATOM 841 C C . LYS A 1 104 ? 0.876 -3.969 -4.946 1.00 88.88 104 LYS A C 1
ATOM 843 O O . LYS A 1 104 ? -0.070 -4.360 -4.272 1.00 88.88 104 LYS A O 1
ATOM 848 N N . ASN A 1 105 ? 0.792 -2.943 -5.764 1.00 88.94 105 ASN A N 1
ATOM 849 C CA . ASN A 1 105 ? -0.430 -2.227 -6.033 1.00 88.94 105 ASN A CA 1
ATOM 850 C C . ASN A 1 105 ? -0.351 -1.672 -7.450 1.00 88.94 105 ASN A C 1
ATOM 852 O O . ASN A 1 105 ? 0.699 -1.677 -8.098 1.00 88.94 105 ASN A O 1
ATOM 856 N N . VAL A 1 106 ? -1.476 -1.141 -7.902 1.00 90.12 106 VAL A N 1
ATOM 857 C CA . VAL A 1 106 ? -1.606 -0.582 -9.244 1.00 90.12 106 VAL A CA 1
ATOM 858 C C . VAL A 1 106 ? -0.678 0.615 -9.479 1.00 90.12 106 VAL A C 1
ATOM 860 O O . VAL A 1 106 ? -0.227 0.826 -10.600 1.00 90.12 106 VAL A O 1
ATOM 863 N N . ALA A 1 107 ? -0.328 1.383 -8.439 1.00 89.25 107 ALA A N 1
ATOM 864 C CA . ALA A 1 107 ? 0.643 2.466 -8.593 1.00 89.25 107 ALA A CA 1
ATOM 865 C C . ALA A 1 107 ? 2.031 1.917 -8.950 1.00 89.25 107 ALA A C 1
ATOM 867 O O . ALA A 1 107 ? 2.646 2.420 -9.879 1.00 89.25 107 ALA A O 1
ATOM 868 N N . ASN A 1 108 ? 2.479 0.851 -8.279 1.00 90.00 108 ASN A N 1
ATOM 869 C CA . ASN A 1 108 ? 3.748 0.204 -8.600 1.00 90.00 108 ASN A CA 1
ATOM 870 C C . ASN A 1 108 ? 3.749 -0.418 -10.001 1.00 90.00 108 ASN A C 1
ATOM 872 O O . ASN A 1 108 ? 4.732 -0.274 -10.720 1.00 90.00 108 ASN A O 1
ATOM 876 N N . ALA A 1 109 ? 2.650 -1.070 -10.397 1.00 90.81 109 ALA A N 1
ATOM 877 C CA . ALA A 1 109 ? 2.496 -1.614 -11.747 1.00 90.81 109 ALA A CA 1
ATOM 878 C C . ALA A 1 109 ? 2.619 -0.510 -12.815 1.00 90.81 109 ALA A C 1
ATOM 880 O O . ALA A 1 109 ? 3.337 -0.668 -13.797 1.00 90.81 109 ALA A O 1
ATOM 881 N N . ASN A 1 110 ? 1.989 0.648 -12.583 1.00 90.62 110 ASN A N 1
ATOM 882 C CA . ASN A 1 110 ? 2.120 1.805 -13.467 1.00 90.62 110 ASN A CA 1
ATOM 883 C C . ASN A 1 110 ? 3.548 2.373 -13.492 1.00 90.62 110 ASN A C 1
ATOM 885 O O . ASN A 1 110 ? 4.017 2.728 -14.567 1.00 90.62 110 ASN A O 1
ATOM 889 N N . THR A 1 111 ? 4.240 2.441 -12.348 1.00 92.06 111 THR A N 1
ATOM 890 C CA . THR A 1 111 ? 5.647 2.877 -12.288 1.00 92.06 111 THR A CA 1
ATOM 891 C C . THR A 1 111 ? 6.553 1.962 -13.108 1.00 92.06 111 THR A C 1
ATOM 893 O O . THR A 1 111 ? 7.357 2.459 -13.890 1.00 92.06 111 THR A O 1
ATOM 896 N N . MET A 1 112 ? 6.399 0.639 -12.972 1.00 91.94 112 MET A N 1
ATOM 897 C CA . MET A 1 112 ? 7.152 -0.342 -13.762 1.00 91.94 112 MET A CA 1
ATOM 898 C C . MET A 1 112 ? 6.924 -0.127 -15.259 1.00 91.94 112 MET A C 1
ATOM 900 O O . MET A 1 112 ? 7.882 0.002 -16.015 1.00 91.94 112 MET A O 1
ATOM 904 N N . ARG A 1 113 ? 5.660 0.015 -15.667 1.00 89.56 113 ARG A N 1
ATOM 905 C CA . ARG A 1 113 ? 5.302 0.265 -17.062 1.00 89.56 113 ARG A CA 1
ATOM 906 C C . ARG A 1 113 ? 5.936 1.541 -17.612 1.00 89.56 113 ARG A C 1
ATOM 908 O O . ARG A 1 113 ? 6.511 1.510 -18.692 1.00 89.56 113 ARG A O 1
ATOM 915 N N . SER A 1 114 ? 5.803 2.657 -16.895 1.00 91.88 114 SER A N 1
ATOM 916 C CA . SER A 1 114 ? 6.399 3.930 -17.313 1.00 91.88 114 SER A CA 1
ATOM 917 C C . SER A 1 114 ? 7.906 3.790 -17.491 1.00 91.88 114 SER A C 1
ATOM 919 O O . SER A 1 114 ? 8.414 4.160 -18.538 1.00 91.88 114 SER A O 1
ATOM 921 N N . ARG A 1 115 ? 8.595 3.134 -16.547 1.00 93.00 115 ARG A N 1
ATOM 922 C CA . ARG A 1 115 ? 10.038 2.897 -16.649 1.00 93.00 115 ARG A CA 1
ATOM 923 C C . ARG A 1 115 ? 10.419 2.092 -17.893 1.00 93.00 115 ARG A C 1
ATOM 925 O O . ARG A 1 115 ? 11.388 2.448 -18.552 1.00 93.00 115 ARG A O 1
ATOM 932 N N . VAL A 1 116 ? 9.689 1.019 -18.201 1.00 92.56 116 VAL A N 1
ATOM 933 C CA . VAL A 1 116 ? 9.946 0.206 -19.403 1.00 92.56 116 VAL A CA 1
ATOM 934 C C . VAL A 1 116 ? 9.729 1.028 -20.670 1.00 92.56 116 VAL A C 1
ATOM 936 O O . VAL A 1 116 ? 10.580 1.000 -21.552 1.00 92.56 116 VAL A O 1
ATOM 939 N N . ASN A 1 117 ? 8.641 1.795 -20.747 1.00 92.38 117 ASN A N 1
ATOM 940 C CA . ASN A 1 117 ? 8.381 2.656 -21.898 1.00 92.38 117 ASN A CA 1
ATOM 941 C C . ASN A 1 117 ? 9.480 3.710 -22.070 1.00 92.38 117 ASN A C 1
ATOM 943 O O . ASN A 1 117 ? 10.022 3.826 -23.159 1.00 92.38 117 ASN A O 1
ATOM 947 N N . ASP A 1 118 ? 9.865 4.410 -21.002 1.00 93.75 118 ASP A N 1
ATOM 948 C CA . ASP A 1 118 ? 10.928 5.419 -21.059 1.00 93.75 118 ASP A CA 1
ATOM 949 C C . ASP A 1 118 ? 12.248 4.808 -21.555 1.00 93.75 118 ASP A C 1
ATOM 951 O O . ASP A 1 118 ? 12.960 5.421 -22.343 1.00 93.75 118 ASP A O 1
ATOM 955 N N . LEU A 1 119 ? 12.575 3.583 -21.123 1.00 92.75 119 LEU A N 1
ATOM 956 C CA . LEU A 1 119 ? 13.757 2.857 -21.596 1.00 92.75 119 LEU A CA 1
ATOM 957 C C . LEU A 1 119 ? 13.680 2.527 -23.090 1.00 92.75 119 LEU A C 1
ATOM 959 O O . LEU A 1 119 ? 14.683 2.672 -23.783 1.00 92.75 119 LEU A O 1
ATOM 963 N N . LEU A 1 120 ? 12.513 2.112 -23.586 1.00 92.75 120 LEU A N 1
ATOM 964 C CA . LEU A 1 120 ? 12.304 1.844 -25.011 1.00 92.75 120 LEU A CA 1
ATOM 965 C C . LEU A 1 120 ? 12.425 3.122 -25.848 1.00 92.75 120 LEU A C 1
ATOM 967 O O . LEU A 1 120 ? 13.117 3.116 -26.865 1.00 92.75 120 LEU A O 1
ATOM 971 N N . GLU A 1 121 ? 11.826 4.224 -25.393 1.00 93.88 121 GLU A N 1
ATOM 972 C CA . GLU A 1 121 ? 11.947 5.525 -26.057 1.00 93.88 121 GLU A CA 1
ATOM 973 C C . GLU A 1 121 ? 13.404 6.004 -26.067 1.00 93.88 121 GLU A C 1
ATOM 975 O O . GLU A 1 121 ? 13.922 6.378 -27.117 1.00 93.88 121 GLU A O 1
ATOM 980 N N . MET A 1 122 ? 14.112 5.920 -24.935 1.00 90.44 122 MET A N 1
ATOM 981 C CA . MET A 1 122 ? 15.532 6.280 -24.866 1.00 90.44 122 MET A CA 1
ATOM 982 C C . MET A 1 122 ? 16.390 5.414 -25.789 1.00 90.44 122 MET A C 1
ATOM 984 O O . MET A 1 122 ? 17.256 5.948 -26.473 1.00 90.44 122 MET A O 1
ATOM 988 N N . ALA A 1 123 ? 16.141 4.104 -25.846 1.00 89.31 123 ALA A N 1
ATOM 989 C CA . ALA A 1 123 ? 16.870 3.185 -26.717 1.00 89.31 123 ALA A CA 1
ATOM 990 C C . ALA A 1 123 ? 16.616 3.443 -28.212 1.00 89.31 123 ALA A C 1
ATOM 992 O O . ALA A 1 123 ? 17.458 3.098 -29.039 1.00 89.31 123 ALA A O 1
ATOM 993 N N . SER A 1 124 ? 15.485 4.062 -28.562 1.00 89.19 124 SER A N 1
ATOM 994 C CA . SER A 1 124 ? 15.156 4.423 -29.945 1.00 89.19 124 SER A CA 1
ATOM 995 C C . SER A 1 124 ? 15.922 5.649 -30.466 1.00 89.19 124 SER A C 1
ATOM 997 O O . SER A 1 124 ? 15.917 5.913 -31.671 1.00 89.19 124 SER A O 1
ATOM 999 N N . LEU A 1 125 ? 16.592 6.406 -29.586 1.00 89.88 125 LEU A N 1
ATOM 1000 C CA . LEU A 1 125 ? 17.306 7.620 -29.969 1.00 89.88 125 LEU A CA 1
ATOM 1001 C C . LEU A 1 125 ? 18.553 7.298 -30.823 1.00 89.88 125 LEU A C 1
ATOM 1003 O O . LEU A 1 125 ? 19.307 6.368 -30.517 1.00 89.88 125 LEU A O 1
ATOM 1007 N N . PRO A 1 126 ? 18.850 8.088 -31.871 1.00 86.31 126 PRO A N 1
ATOM 1008 C CA . PRO A 1 126 ? 20.105 7.955 -32.607 1.00 86.31 126 PRO A CA 1
ATOM 1009 C C . PRO A 1 126 ? 21.315 8.197 -31.680 1.00 86.31 126 PRO A C 1
ATOM 1011 O O . PRO A 1 126 ? 21.328 9.191 -30.959 1.00 86.31 126 PRO A O 1
ATOM 1014 N N . ARG A 1 127 ? 22.359 7.349 -31.760 1.00 68.00 127 ARG A N 1
ATOM 1015 C CA . ARG A 1 127 ? 23.639 7.390 -30.988 1.00 68.00 127 ARG A CA 1
ATOM 1016 C C . ARG A 1 127 ? 23.669 6.768 -29.579 1.00 68.00 127 ARG A C 1
ATOM 1018 O O . ARG A 1 127 ? 24.607 7.014 -28.827 1.00 68.00 127 ARG A O 1
ATOM 1025 N N . VAL A 1 128 ? 22.734 5.894 -29.220 1.00 68.62 128 VAL A N 1
ATOM 1026 C CA . VAL A 1 128 ? 22.760 5.213 -27.902 1.00 68.62 128 VAL A CA 1
ATOM 1027 C C . VAL A 1 128 ? 23.876 4.147 -27.783 1.00 68.62 128 VAL A C 1
ATOM 1029 O O . VAL A 1 128 ? 24.113 3.618 -26.700 1.00 68.62 128 VAL A O 1
ATOM 1032 N N . SER A 1 129 ? 24.639 3.875 -28.850 1.00 59.72 129 SER A N 1
ATOM 1033 C CA . SER A 1 129 ? 25.652 2.808 -28.888 1.00 59.72 129 SER A CA 1
ATOM 1034 C C . SER A 1 129 ? 26.880 3.000 -27.983 1.00 59.72 129 SER A C 1
ATOM 1036 O O . SER A 1 129 ? 27.627 2.044 -27.824 1.00 59.72 129 SER A O 1
ATOM 1038 N N . GLU A 1 130 ? 27.104 4.174 -27.376 1.00 55.59 130 GLU A N 1
ATOM 1039 C CA . GLU A 1 130 ? 28.271 4.407 -26.493 1.00 55.59 130 GLU A CA 1
ATOM 1040 C C . GLU A 1 130 ? 27.909 4.751 -25.037 1.00 55.59 130 GLU A C 1
ATOM 1042 O O . GLU A 1 130 ? 28.642 4.395 -24.115 1.00 55.59 130 GLU A O 1
ATOM 1047 N N . VAL A 1 131 ? 26.759 5.390 -24.797 1.00 55.38 131 VAL A N 1
ATOM 1048 C CA . VAL A 1 131 ? 26.393 5.920 -23.466 1.00 55.38 131 VAL A CA 1
ATOM 1049 C C . VAL A 1 131 ? 25.715 4.866 -22.574 1.00 55.38 131 VAL A C 1
ATOM 1051 O O . VAL A 1 131 ? 25.796 4.943 -21.351 1.00 55.38 131 VAL A O 1
ATOM 1054 N N . ALA A 1 132 ? 25.084 3.844 -23.163 1.00 52.31 132 ALA A N 1
ATOM 1055 C CA . ALA A 1 132 ? 24.336 2.817 -22.428 1.00 52.31 132 ALA A CA 1
ATOM 1056 C C . ALA A 1 132 ? 25.214 1.779 -21.694 1.00 52.31 132 ALA A C 1
ATOM 1058 O O . ALA A 1 132 ? 24.696 0.976 -20.928 1.00 52.31 132 ALA A O 1
ATOM 1059 N N . SER A 1 133 ? 26.534 1.802 -21.889 1.00 46.91 133 SER A N 1
ATOM 1060 C CA . SER A 1 133 ? 27.494 0.864 -21.280 1.00 46.91 133 SER A CA 1
ATOM 1061 C C . SER A 1 133 ? 27.650 1.023 -19.756 1.00 46.91 133 SER A C 1
ATOM 1063 O O . SER A 1 133 ? 28.274 0.179 -19.111 1.00 46.91 133 SER A O 1
ATOM 1065 N N . HIS A 1 134 ? 27.139 2.122 -19.185 1.00 46.41 134 HIS A N 1
ATOM 1066 C CA . HIS A 1 134 ? 27.374 2.532 -17.793 1.00 46.41 134 HIS A CA 1
ATOM 1067 C C . HIS A 1 134 ? 26.104 2.935 -17.014 1.00 46.41 134 HIS A C 1
ATOM 1069 O O . HIS A 1 134 ? 26.228 3.452 -15.903 1.00 46.41 134 HIS A O 1
ATOM 1075 N N . LEU A 1 135 ? 24.907 2.718 -17.576 1.00 45.06 135 LEU A N 1
ATOM 1076 C CA . LEU A 1 135 ? 23.616 2.866 -16.881 1.00 45.06 135 LEU A CA 1
ATOM 1077 C C . LEU A 1 135 ? 23.112 1.510 -16.381 1.00 45.06 135 LEU A C 1
ATOM 1079 O O . LEU A 1 135 ? 22.487 1.498 -15.297 1.00 45.06 135 LEU A O 1
#

Radius of gyration: 20.03 Å; chains: 1; bounding box: 51×29×61 Å

InterPro domains:
  IPR045024 Alternative NADH dehydrogenase [PTHR43706] (11-130)

pLDDT: mean 86.12, std 15.18, range [29.02, 97.69]

Secondary structure (DSSP, 8-state):
--------SSEEE-GGGHHHHHTTSS-GGGGEEESS-TT--S----EEEEEEETTTTEEEEEESSGGGTT--EEEE-SS-------PPP-TT-TTHHHH----SSHHHHHHHHHHHHHHHHHHTSTTTTTGGGG-

Foldseek 3Di:
DDDDPQCLAQKDFQVVCLVVLLVCVDPLVVRIDGNPDPPNPDDDAQWDFPDADVVQQKTKTFHSDPVRRVDIDIDHDPDDDDDPDDDDDPVPDPPCVVPPQDRDHSVSSVVSNVVVVVVVVVVPDPPPVPVVPPD